Protein AF-A0AAW6U531-F1 (afdb_monomer_lite)

pLDDT: mean 87.61, std 14.04, range [54.81, 98.31]

Radius of gyration: 17.11 Å; chains: 1; bounding box: 40×16×46 Å

Sequence (78 aa):
MLVLTRIMYVLGGLLFLGSVVAHLGVRVWLRPRAPDLDDVYHEFEDEHPEYARYCRWLKVTMATATLGILMTFVAIAL

Secondary structure (DSSP, 8-state):
-HHHHHHHHHHHHHHHHHHHHHHHHHHHHS----THHHHS-GGGGGGSHHHHHHHHHHHHHHHHHHHHHHHHHHHHH-

Structure (mmCIF, N/CA/C/O backbone):
data_AF-A0AAW6U531-F1
#
_entry.id   AF-A0AAW6U531-F1
#
loop_
_atom_site.group_PDB
_atom_site.id
_atom_site.type_symbol
_atom_site.label_atom_id
_atom_site.label_alt_id
_atom_site.label_comp_id
_atom_site.label_asym_id
_atom_site.label_entity_id
_atom_site.label_seq_id
_atom_site.pdbx_PDB_ins_code
_atom_site.Cartn_x
_atom_site.Cartn_y
_atom_site.Cartn_z
_atom_site.occupancy
_atom_site.B_iso_or_equiv
_atom_site.auth_seq_id
_atom_site.auth_comp_id
_atom_site.auth_asym_id
_atom_site.auth_atom_id
_atom_site.pdbx_PDB_model_num
ATOM 1 N N . MET A 1 1 ? -14.351 8.546 21.420 1.00 68.38 1 MET A N 1
ATOM 2 C CA . MET A 1 1 ? -13.307 7.550 21.086 1.00 68.38 1 MET A CA 1
ATOM 3 C C . MET A 1 1 ? -13.815 6.476 20.130 1.00 68.38 1 MET A C 1
ATOM 5 O O . MET A 1 1 ? -13.277 6.403 19.038 1.00 68.38 1 MET A O 1
ATOM 9 N N . LEU A 1 2 ? -14.897 5.749 20.447 1.00 85.31 2 LEU A N 1
ATOM 10 C CA . LEU A 1 2 ? -15.421 4.642 19.616 1.00 85.31 2 LEU A CA 1
ATOM 11 C C . LEU A 1 2 ? -15.693 4.964 18.132 1.00 85.31 2 LEU A C 1
ATOM 13 O O . LEU A 1 2 ? -15.498 4.111 17.275 1.00 85.31 2 LEU A O 1
ATOM 17 N N . VAL A 1 3 ? -16.169 6.170 17.805 1.00 94.19 3 VAL A N 1
ATOM 18 C CA . VAL A 1 3 ? -16.452 6.539 16.404 1.00 94.19 3 VAL A CA 1
ATOM 19 C C . VAL A 1 3 ? -15.159 6.727 15.606 1.00 94.19 3 VAL A C 1
ATOM 21 O O . VAL A 1 3 ? -15.052 6.218 14.496 1.00 94.19 3 VAL A O 1
ATOM 24 N N . LEU A 1 4 ? -14.160 7.400 16.186 1.00 94.94 4 LEU A N 1
ATOM 25 C CA . LEU A 1 4 ? -12.866 7.630 15.541 1.00 94.94 4 LEU A CA 1
ATOM 26 C C . LEU A 1 4 ? -12.133 6.309 15.285 1.00 94.94 4 LEU A C 1
ATOM 28 O O . LEU A 1 4 ? -11.678 6.087 14.168 1.00 94.94 4 LEU A O 1
ATOM 32 N N . THR A 1 5 ? -12.075 5.413 16.275 1.00 95.81 5 THR A N 1
ATOM 33 C CA . THR A 1 5 ? -11.405 4.113 16.116 1.00 95.81 5 THR A CA 1
ATOM 34 C C . THR A 1 5 ? -12.106 3.248 15.069 1.00 95.81 5 THR A C 1
ATOM 36 O O . THR A 1 5 ? -11.443 2.671 14.214 1.00 95.81 5 THR A O 1
ATOM 39 N N . ARG A 1 6 ? -13.446 3.251 15.014 1.00 97.00 6 ARG A N 1
ATOM 40 C CA . ARG A 1 6 ? -14.198 2.587 13.930 1.00 97.00 6 ARG A CA 1
ATOM 41 C C . ARG A 1 6 ? -13.873 3.156 12.550 1.00 97.00 6 ARG A C 1
ATOM 43 O O . ARG A 1 6 ? -13.652 2.384 11.621 1.00 97.00 6 ARG A O 1
ATOM 50 N N . ILE A 1 7 ? -13.824 4.482 12.409 1.00 97.00 7 ILE A N 1
ATOM 51 C CA . ILE A 1 7 ? -13.466 5.132 11.139 1.00 97.00 7 ILE A CA 1
ATOM 52 C C . ILE A 1 7 ? -12.041 4.746 10.731 1.00 97.00 7 ILE A C 1
ATOM 54 O O . ILE A 1 7 ? -11.822 4.345 9.592 1.00 97.00 7 ILE A O 1
ATOM 58 N N . MET A 1 8 ? -11.085 4.815 11.659 1.00 96.56 8 MET A N 1
ATOM 59 C CA . MET A 1 8 ? -9.695 4.434 11.405 1.00 96.56 8 MET A CA 1
ATOM 60 C C . MET A 1 8 ? -9.563 2.965 11.005 1.00 96.56 8 MET A C 1
ATOM 62 O O . MET A 1 8 ? -8.810 2.657 10.087 1.00 96.56 8 MET A O 1
ATOM 66 N N . TYR A 1 9 ? -10.319 2.073 11.645 1.00 97.44 9 TYR A N 1
ATOM 67 C CA . TYR A 1 9 ? -10.315 0.651 11.323 1.00 97.44 9 TYR A CA 1
ATOM 68 C C . TYR A 1 9 ? -10.849 0.386 9.910 1.00 97.44 9 TYR A C 1
ATOM 70 O O . TYR A 1 9 ? -10.198 -0.295 9.119 1.00 97.44 9 TYR A O 1
ATOM 78 N N . VAL A 1 10 ? -11.999 0.974 9.561 1.00 98.00 10 VAL A N 1
ATOM 79 C CA . VAL A 1 10 ? -12.609 0.804 8.233 1.00 98.00 10 VAL A CA 1
ATOM 80 C C . VAL A 1 10 ? -11.728 1.412 7.141 1.00 98.00 10 VAL A C 1
ATOM 82 O O . VAL A 1 10 ? -11.435 0.745 6.150 1.00 98.00 10 VAL A O 1
ATOM 85 N N . LEU A 1 11 ? -11.266 2.652 7.320 1.00 97.94 11 LEU A N 1
ATOM 86 C CA . LEU A 1 11 ? -10.420 3.324 6.332 1.00 97.94 11 LEU A CA 1
ATOM 87 C C . LEU A 1 11 ? -9.047 2.663 6.209 1.00 97.94 11 LEU A C 1
ATOM 89 O O . LEU A 1 11 ? -8.572 2.473 5.094 1.00 97.94 11 LEU A O 1
ATOM 93 N N . GLY A 1 12 ? -8.429 2.275 7.326 1.00 97.88 12 GLY A N 1
ATOM 94 C CA . GLY A 1 12 ? -7.146 1.577 7.329 1.00 97.88 12 GLY A CA 1
ATOM 95 C C . GLY A 1 12 ? -7.231 0.224 6.625 1.00 97.88 12 GLY A C 1
ATOM 96 O O . GLY A 1 12 ? -6.379 -0.091 5.796 1.00 97.88 12 GLY A O 1
ATOM 97 N N . GLY A 1 13 ? -8.300 -0.537 6.884 1.00 97.62 13 GLY A N 1
ATOM 98 C CA . GLY A 1 13 ? -8.553 -1.816 6.224 1.00 97.62 13 GLY A CA 1
ATOM 99 C C . GLY A 1 13 ? -8.771 -1.663 4.718 1.00 97.62 13 GLY A C 1
ATOM 100 O O . GLY A 1 13 ? -8.145 -2.373 3.933 1.00 97.62 13 GLY A O 1
ATOM 101 N N . LEU A 1 14 ? -9.596 -0.697 4.298 1.00 98.25 14 LEU A N 1
ATOM 102 C CA . LEU A 1 14 ? -9.815 -0.401 2.877 1.00 98.25 14 LEU A CA 1
ATOM 103 C C . LEU A 1 14 ? -8.533 0.068 2.183 1.00 98.25 14 LEU A C 1
ATOM 105 O O . LEU A 1 14 ? -8.244 -0.380 1.075 1.00 98.25 14 LEU A O 1
ATOM 109 N N . LEU A 1 15 ? -7.750 0.929 2.836 1.00 97.75 15 LEU A N 1
ATOM 110 C CA . LEU A 1 15 ? -6.479 1.415 2.306 1.00 97.75 15 LEU A CA 1
ATOM 111 C C . LEU A 1 15 ? -5.476 0.272 2.141 1.00 97.75 15 LEU A C 1
ATOM 113 O O . LEU A 1 15 ? -4.826 0.176 1.102 1.00 97.75 15 LEU A O 1
ATOM 117 N N . PHE A 1 16 ? -5.380 -0.618 3.130 1.00 98.12 16 PHE A N 1
ATOM 118 C CA . PHE A 1 16 ? -4.514 -1.787 3.059 1.00 98.12 16 PHE A CA 1
ATOM 119 C C . PHE A 1 16 ? -4.928 -2.726 1.921 1.00 98.12 16 PHE A C 1
ATOM 121 O O . PHE A 1 16 ? -4.105 -3.044 1.065 1.00 98.12 16 PHE A O 1
ATOM 128 N N . LEU A 1 17 ? -6.203 -3.124 1.862 1.00 98.25 17 LEU A N 1
ATOM 129 C CA . LEU A 1 17 ? -6.706 -4.033 0.827 1.00 98.25 17 LEU A CA 1
ATOM 130 C C . LEU A 1 17 ? -6.561 -3.436 -0.575 1.00 98.25 17 LEU A C 1
ATOM 132 O O . LEU A 1 17 ? -6.044 -4.094 -1.479 1.00 98.25 17 LEU A O 1
ATOM 136 N N . GLY A 1 18 ? -6.969 -2.176 -0.747 1.00 98.12 18 GLY A N 1
ATOM 137 C CA . GLY A 1 18 ? -6.823 -1.456 -2.009 1.00 98.12 18 GLY A CA 1
ATOM 138 C C . GLY A 1 18 ? -5.362 -1.352 -2.436 1.00 98.12 18 GLY A C 1
ATOM 139 O O . GLY A 1 18 ? -5.043 -1.557 -3.606 1.00 98.12 18 GLY A O 1
ATOM 140 N N . SER A 1 19 ? -4.461 -1.120 -1.481 1.00 97.25 19 SER A N 1
ATOM 141 C CA . SER A 1 19 ? -3.033 -1.063 -1.754 1.00 97.25 19 SER A CA 1
ATOM 142 C C . SER A 1 19 ? -2.435 -2.421 -2.131 1.00 97.25 19 SER A C 1
ATOM 144 O O . SER A 1 19 ? -1.654 -2.488 -3.076 1.00 97.25 19 SER A O 1
ATOM 146 N N . VAL A 1 20 ? -2.833 -3.519 -1.481 1.00 97.81 20 VAL A N 1
ATOM 147 C CA . VAL A 1 20 ? -2.387 -4.873 -1.858 1.00 97.81 20 VAL A CA 1
ATOM 148 C C . VAL A 1 20 ? -2.819 -5.207 -3.284 1.00 97.81 20 VAL A C 1
ATOM 150 O O . VAL A 1 20 ? -1.997 -5.651 -4.087 1.00 97.81 20 VAL A O 1
ATOM 153 N N . VAL A 1 21 ? -4.083 -4.944 -3.630 1.00 98.00 21 VAL A N 1
ATOM 154 C CA . VAL A 1 21 ? -4.595 -5.156 -4.993 1.00 98.00 21 VAL A CA 1
ATOM 155 C C . VAL A 1 21 ? -3.824 -4.298 -5.996 1.00 98.00 21 VAL A C 1
ATOM 157 O O . VAL A 1 21 ? -3.383 -4.807 -7.026 1.00 98.00 21 VAL A O 1
ATOM 160 N N . ALA A 1 22 ? -3.593 -3.021 -5.682 1.00 96.75 22 ALA A N 1
ATOM 161 C CA . ALA A 1 22 ? -2.797 -2.139 -6.525 1.00 96.75 22 ALA A CA 1
ATOM 162 C C . ALA A 1 22 ? -1.345 -2.624 -6.658 1.00 96.75 22 ALA A C 1
ATOM 164 O O . ALA A 1 22 ? -0.808 -2.617 -7.759 1.00 96.75 22 ALA A O 1
ATOM 165 N N . HIS A 1 23 ? -0.713 -3.097 -5.581 1.00 96.94 23 HIS A N 1
ATOM 166 C CA . HIS A 1 23 ? 0.660 -3.603 -5.594 1.00 96.94 23 HIS A CA 1
ATOM 167 C C . HIS A 1 23 ? 0.798 -4.822 -6.512 1.00 96.94 23 HIS A C 1
ATOM 169 O O . HIS A 1 23 ? 1.735 -4.906 -7.309 1.00 96.94 23 HIS A O 1
ATOM 175 N N . LEU A 1 24 ? -0.166 -5.746 -6.446 1.00 96.44 24 LEU A N 1
ATOM 176 C CA . LEU A 1 24 ? -0.245 -6.880 -7.364 1.00 96.44 24 LEU A CA 1
ATOM 177 C C . LEU A 1 24 ? -0.484 -6.410 -8.804 1.00 96.44 24 LEU A C 1
ATOM 179 O O . LEU A 1 24 ? 0.208 -6.865 -9.711 1.00 96.44 24 LEU A O 1
ATOM 183 N N . GLY A 1 25 ? -1.391 -5.454 -9.014 1.00 95.19 25 GLY A N 1
ATOM 184 C CA . GLY A 1 25 ? -1.635 -4.846 -10.324 1.00 95.19 25 GLY A CA 1
ATOM 185 C C . GLY A 1 25 ? -0.372 -4.229 -10.930 1.00 95.19 25 GLY A C 1
ATOM 186 O O . GLY A 1 25 ? -0.045 -4.502 -12.083 1.00 95.19 25 GLY A O 1
ATOM 187 N N . VAL A 1 26 ? 0.403 -3.481 -10.139 1.00 94.31 26 VAL A N 1
ATOM 188 C CA . VAL A 1 26 ? 1.696 -2.915 -10.553 1.00 94.31 26 VAL A CA 1
ATOM 189 C C . VAL A 1 26 ? 2.660 -4.036 -10.953 1.00 94.31 26 VAL A C 1
ATOM 191 O O . VAL A 1 26 ? 3.242 -3.975 -12.032 1.00 94.31 26 VAL A O 1
ATOM 194 N N . ARG A 1 27 ? 2.783 -5.101 -10.148 1.00 91.94 27 ARG A N 1
ATOM 195 C CA . ARG A 1 27 ? 3.656 -6.251 -10.455 1.00 91.94 27 ARG A CA 1
ATOM 196 C C . ARG A 1 27 ? 3.271 -7.010 -11.722 1.00 91.94 27 ARG A C 1
ATOM 198 O O . ARG A 1 27 ? 4.153 -7.545 -12.385 1.00 91.94 27 ARG A O 1
ATOM 205 N N . VAL A 1 28 ? 1.985 -7.106 -12.047 1.00 92.25 28 VAL A N 1
ATOM 206 C CA . VAL A 1 28 ? 1.530 -7.890 -13.207 1.00 92.25 28 VAL A CA 1
ATOM 207 C C . VAL A 1 28 ? 1.503 -7.043 -14.480 1.00 92.25 28 VAL A C 1
ATOM 209 O O . VAL A 1 28 ? 1.886 -7.534 -15.542 1.00 92.25 28 VAL A O 1
ATOM 212 N N . TRP A 1 29 ? 1.059 -5.786 -14.394 1.00 89.19 29 TRP A N 1
ATOM 213 C CA . TRP A 1 29 ? 0.804 -4.941 -15.568 1.00 89.19 29 TRP A CA 1
ATOM 214 C C . TRP A 1 29 ? 1.913 -3.940 -15.864 1.00 89.19 29 TRP A C 1
ATOM 216 O O . TRP A 1 29 ? 2.159 -3.652 -17.030 1.00 89.19 29 TRP A O 1
ATOM 226 N N . LEU A 1 30 ? 2.577 -3.409 -14.836 1.00 85.31 30 LEU A N 1
ATOM 227 C CA . LEU A 1 30 ? 3.621 -2.394 -14.998 1.00 85.31 30 LEU A CA 1
ATOM 228 C C . LEU A 1 30 ? 5.032 -2.976 -14.951 1.00 85.31 30 LEU A C 1
ATOM 230 O O . LEU A 1 30 ? 5.982 -2.208 -15.064 1.00 85.31 30 LEU A O 1
ATOM 234 N N . ARG A 1 31 ? 5.185 -4.298 -14.783 1.00 83.06 31 ARG A N 1
ATOM 235 C CA . ARG A 1 31 ? 6.499 -4.941 -14.852 1.00 83.06 31 ARG A CA 1
ATOM 236 C C . ARG A 1 31 ? 7.093 -4.697 -16.246 1.00 83.06 31 ARG A C 1
ATOM 238 O O . ARG A 1 31 ? 6.514 -5.192 -17.218 1.00 83.06 31 ARG A O 1
ATOM 245 N N . PRO A 1 32 ? 8.217 -3.970 -16.355 1.00 77.06 32 PRO A N 1
ATOM 246 C CA . PRO A 1 32 ? 8.854 -3.746 -17.642 1.00 77.06 32 PRO A CA 1
ATOM 247 C C . PRO A 1 32 ? 9.306 -5.089 -18.224 1.00 77.06 32 PRO A C 1
ATOM 249 O O . PRO A 1 32 ? 9.807 -5.958 -17.509 1.00 77.06 32 PRO A O 1
ATOM 252 N N . ARG A 1 33 ? 9.040 -5.277 -19.518 1.00 71.50 33 ARG A N 1
ATOM 253 C CA . ARG A 1 33 ? 9.375 -6.483 -20.298 1.00 71.50 33 ARG A CA 1
ATOM 254 C C . ARG A 1 33 ? 10.319 -6.159 -21.463 1.00 71.50 33 ARG A C 1
ATOM 256 O O . ARG A 1 33 ? 10.337 -6.898 -22.442 1.00 71.50 33 ARG A O 1
ATOM 263 N N . ALA A 1 34 ? 11.023 -5.028 -21.410 1.00 62.91 34 ALA A N 1
ATOM 264 C CA . ALA A 1 34 ? 11.894 -4.634 -22.508 1.00 62.91 34 ALA A CA 1
ATOM 265 C C . ALA A 1 34 ? 13.080 -5.615 -22.602 1.00 62.91 34 ALA A C 1
ATOM 267 O O . ALA A 1 34 ? 13.724 -5.839 -21.580 1.00 62.91 34 ALA A O 1
ATOM 268 N N . PRO A 1 35 ? 13.372 -6.189 -23.784 1.00 56.88 35 PRO A N 1
ATOM 269 C CA . PRO A 1 35 ? 14.562 -7.021 -23.984 1.00 56.88 35 PRO A CA 1
ATOM 270 C C . PRO A 1 35 ? 15.855 -6.241 -23.695 1.00 56.88 35 PRO A C 1
ATOM 272 O O . PRO A 1 35 ? 16.805 -6.814 -23.182 1.00 56.88 35 PRO A O 1
ATOM 275 N N . ASP A 1 36 ? 15.842 -4.920 -23.891 1.00 55.91 36 ASP A N 1
ATOM 276 C CA . ASP A 1 36 ? 16.968 -4.036 -23.576 1.00 55.91 36 ASP A CA 1
ATOM 277 C C . ASP A 1 36 ? 17.262 -3.938 -22.064 1.00 55.91 36 ASP A C 1
ATOM 279 O O . ASP A 1 36 ? 18.351 -3.519 -21.696 1.00 55.91 36 ASP A O 1
ATOM 283 N N . LEU A 1 37 ? 16.335 -4.323 -21.168 1.00 55.2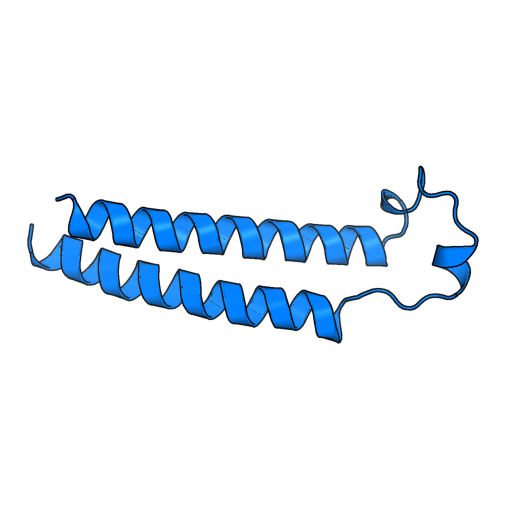2 37 LEU A N 1
ATOM 284 C CA . LEU A 1 37 ? 16.625 -4.377 -19.725 1.00 55.22 37 LEU A CA 1
ATOM 285 C C . LEU A 1 37 ? 17.541 -5.550 -19.358 1.00 55.22 37 LEU A C 1
ATOM 287 O O . LEU A 1 37 ? 18.260 -5.438 -18.373 1.00 55.22 37 LEU A O 1
ATOM 291 N N . ASP A 1 38 ? 17.516 -6.645 -20.124 1.00 54.81 38 ASP A N 1
ATOM 292 C CA . ASP A 1 38 ? 18.406 -7.788 -19.881 1.00 54.81 38 ASP A CA 1
ATOM 293 C C . ASP A 1 38 ? 19.857 -7.466 -20.310 1.00 54.81 38 ASP A C 1
ATOM 295 O O . ASP A 1 38 ? 20.797 -8.059 -19.780 1.00 54.81 38 ASP A O 1
ATOM 299 N N . ASP A 1 39 ? 20.037 -6.497 -21.220 1.00 55.09 39 ASP A N 1
ATOM 300 C CA . ASP A 1 39 ? 21.339 -6.002 -21.700 1.00 55.09 39 ASP A CA 1
ATOM 301 C C . ASP A 1 39 ? 21.831 -4.740 -20.956 1.00 55.09 39 ASP A C 1
ATOM 303 O O . ASP A 1 39 ? 23.008 -4.371 -21.048 1.00 55.09 39 ASP A O 1
ATOM 307 N N . VAL A 1 40 ? 20.957 -4.063 -20.202 1.00 57.28 40 VAL A N 1
ATOM 308 C CA . VAL A 1 40 ? 21.332 -2.949 -19.321 1.00 57.28 40 VAL A CA 1
ATOM 309 C C . VAL A 1 40 ? 21.987 -3.519 -18.065 1.00 57.28 40 VAL A C 1
ATOM 311 O O . VAL A 1 40 ? 21.411 -4.338 -17.354 1.00 57.28 40 VAL A O 1
ATOM 314 N N . TYR A 1 41 ? 23.207 -3.069 -17.758 1.00 60.06 41 TYR A N 1
ATOM 315 C CA . TYR A 1 41 ? 23.849 -3.412 -16.490 1.00 60.06 41 TYR A CA 1
ATOM 316 C C . TYR A 1 41 ? 22.928 -3.033 -15.326 1.00 60.06 41 TYR A C 1
ATOM 318 O O . TYR A 1 41 ? 22.404 -1.922 -15.292 1.00 60.06 41 TYR A O 1
ATOM 326 N N . HIS A 1 42 ? 22.799 -3.929 -14.346 1.00 61.91 42 HIS A N 1
ATOM 327 C CA . HIS A 1 42 ? 21.928 -3.762 -13.175 1.00 61.91 42 HIS A CA 1
ATOM 328 C C . HIS A 1 42 ? 22.098 -2.401 -12.464 1.00 61.91 42 HIS A C 1
ATOM 330 O O . HIS A 1 42 ? 21.152 -1.857 -11.904 1.00 61.91 42 HIS A O 1
ATOM 336 N N . GLU A 1 43 ? 23.299 -1.818 -12.538 1.00 66.62 43 GLU A N 1
ATOM 337 C CA . GLU A 1 43 ? 23.641 -0.496 -11.998 1.00 66.62 43 GLU A CA 1
ATOM 338 C C . GLU A 1 43 ? 22.873 0.675 -12.650 1.00 66.62 43 GLU A C 1
ATOM 340 O O . GLU A 1 43 ? 22.718 1.716 -12.014 1.00 66.62 43 GLU A O 1
ATOM 345 N N . PHE A 1 44 ? 22.353 0.512 -13.872 1.00 67.62 44 PHE A N 1
ATOM 346 C CA . PHE A 1 44 ? 21.633 1.546 -14.631 1.00 67.62 44 PHE A CA 1
ATOM 347 C C . PHE A 1 44 ? 20.151 1.217 -14.877 1.00 67.62 44 PHE A C 1
ATOM 349 O O . PHE A 1 44 ? 19.449 1.993 -15.528 1.00 67.62 44 PHE A O 1
ATOM 356 N N . GLU A 1 45 ? 19.624 0.111 -14.337 1.00 66.06 45 GLU A N 1
ATOM 357 C CA . GLU A 1 45 ? 18.192 -0.228 -14.454 1.00 66.06 45 GLU A CA 1
ATOM 358 C C . GLU A 1 45 ? 17.290 0.900 -13.926 1.00 66.06 45 GLU A C 1
ATOM 360 O O . GLU A 1 45 ? 16.247 1.201 -14.512 1.00 66.06 45 GLU A O 1
ATOM 365 N N . ASP A 1 46 ? 17.715 1.573 -12.854 1.00 65.31 46 ASP A N 1
ATOM 366 C CA . ASP A 1 46 ? 16.995 2.690 -12.236 1.00 65.31 46 ASP A CA 1
ATOM 367 C C . ASP A 1 46 ? 16.960 3.965 -13.102 1.00 65.31 46 ASP A C 1
ATOM 369 O O . ASP A 1 46 ? 16.091 4.816 -12.888 1.00 65.31 46 ASP A O 1
ATOM 373 N N . GLU A 1 47 ? 17.843 4.102 -14.099 1.00 69.12 47 GLU A N 1
ATOM 374 C CA . GLU A 1 47 ? 17.797 5.202 -15.074 1.00 69.12 47 GLU A CA 1
ATOM 375 C C . GLU A 1 47 ? 16.768 4.948 -16.183 1.00 69.12 47 GLU A C 1
ATOM 377 O O . GLU A 1 47 ? 16.285 5.897 -16.810 1.00 69.12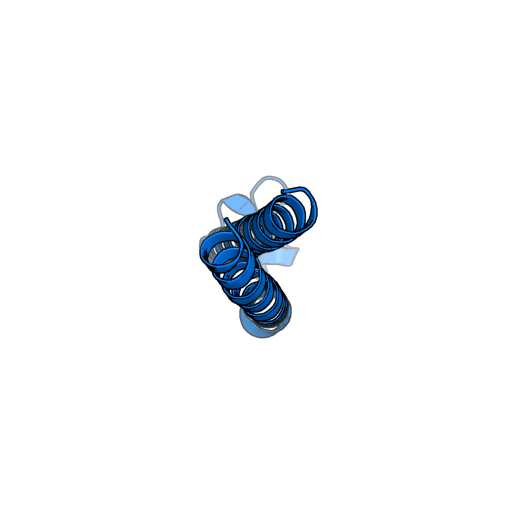 47 GLU A O 1
ATOM 382 N N . HIS A 1 48 ? 16.353 3.691 -16.394 1.00 78.75 48 HIS A N 1
ATOM 383 C CA . HIS A 1 48 ? 15.349 3.375 -17.400 1.00 78.75 48 HIS A CA 1
ATOM 384 C C . HIS A 1 48 ? 13.979 3.924 -16.958 1.00 78.75 48 HIS A C 1
ATOM 386 O O . HIS A 1 48 ? 13.434 3.515 -15.924 1.00 78.75 48 HIS A O 1
ATOM 392 N N . PRO A 1 49 ? 13.350 4.831 -17.730 1.00 80.94 49 PRO A N 1
ATOM 393 C CA . PRO A 1 49 ? 12.197 5.603 -17.262 1.00 80.94 49 PRO A CA 1
ATOM 394 C C . PRO A 1 49 ? 10.991 4.723 -16.901 1.00 80.94 49 PRO A C 1
ATOM 396 O O . PRO A 1 49 ? 10.221 5.041 -15.989 1.00 80.94 49 PRO A O 1
ATOM 399 N N . GLU A 1 50 ? 10.829 3.589 -17.586 1.00 82.19 50 GLU A N 1
ATOM 400 C CA . GLU A 1 50 ? 9.770 2.622 -17.291 1.00 82.19 50 GLU A CA 1
ATOM 401 C C . GLU A 1 50 ? 10.005 1.858 -15.986 1.00 82.19 50 GLU A C 1
ATOM 403 O O . GLU A 1 50 ? 9.059 1.680 -15.213 1.00 82.19 50 GLU A O 1
ATOM 408 N N . TYR A 1 51 ? 11.252 1.467 -15.711 1.00 83.50 51 TYR A N 1
ATOM 409 C CA . TYR A 1 51 ? 11.626 0.776 -14.480 1.00 83.50 51 TYR A CA 1
ATOM 410 C C . TYR A 1 51 ? 11.547 1.723 -13.281 1.00 83.50 51 TYR A C 1
ATOM 412 O O . TYR A 1 51 ? 10.920 1.396 -12.273 1.00 83.50 51 TYR A O 1
ATOM 420 N N . ALA A 1 52 ? 12.021 2.963 -13.431 1.00 86.25 52 ALA A N 1
ATOM 421 C CA . ALA A 1 52 ? 11.867 4.006 -12.421 1.00 86.25 52 ALA A CA 1
ATOM 422 C C . ALA A 1 52 ? 10.388 4.261 -12.071 1.00 86.25 52 ALA A C 1
ATOM 424 O O . ALA A 1 52 ? 10.022 4.382 -10.895 1.00 86.25 52 ALA A O 1
ATOM 425 N N . ARG A 1 53 ? 9.504 4.309 -13.081 1.00 88.31 53 ARG A N 1
ATOM 426 C CA . ARG A 1 53 ? 8.051 4.436 -12.881 1.00 88.31 53 ARG A CA 1
ATOM 427 C C . ARG A 1 53 ? 7.476 3.216 -12.160 1.00 88.31 53 ARG A C 1
ATOM 429 O O . ARG A 1 53 ? 6.695 3.393 -11.225 1.00 88.31 53 A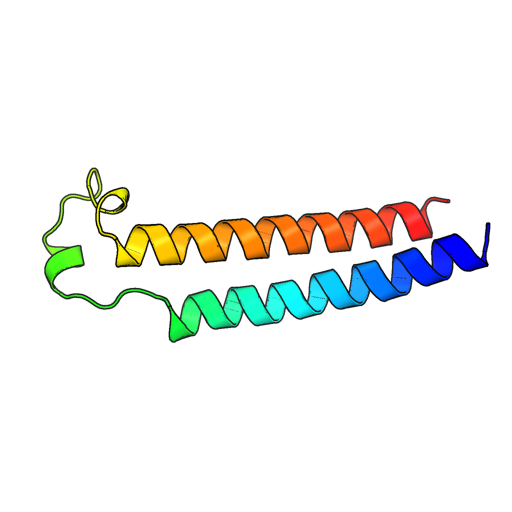RG A O 1
ATOM 436 N N . TYR A 1 54 ? 7.860 2.006 -12.560 1.00 90.88 54 TYR A N 1
ATOM 437 C CA . TYR A 1 54 ? 7.455 0.760 -11.906 1.00 90.88 54 TYR A CA 1
ATOM 438 C C . TYR A 1 54 ? 7.863 0.736 -10.424 1.00 90.88 54 TYR A C 1
ATOM 440 O O . TYR A 1 54 ? 7.007 0.587 -9.548 1.00 90.88 54 TYR A O 1
ATOM 448 N N . CYS A 1 55 ? 9.136 1.005 -10.128 1.00 90.25 55 CYS A N 1
ATOM 449 C CA . CYS A 1 55 ? 9.671 1.103 -8.772 1.00 90.25 55 CYS A CA 1
ATOM 450 C C . CYS A 1 55 ? 8.958 2.173 -7.940 1.00 90.25 55 CYS A C 1
ATOM 452 O O . CYS A 1 55 ? 8.645 1.944 -6.770 1.00 90.25 55 CYS A O 1
ATOM 454 N N . ARG A 1 56 ? 8.640 3.333 -8.528 1.00 93.31 56 ARG A N 1
ATOM 455 C CA . ARG A 1 56 ? 7.874 4.384 -7.844 1.00 93.31 56 ARG A CA 1
ATOM 456 C C . ARG A 1 56 ? 6.492 3.886 -7.423 1.00 93.31 56 ARG A C 1
ATOM 458 O O . ARG A 1 56 ? 6.115 4.074 -6.269 1.00 93.31 56 ARG A O 1
ATOM 465 N N . TRP A 1 57 ? 5.761 3.216 -8.311 1.00 94.88 57 TRP A N 1
ATOM 466 C CA . TRP A 1 57 ? 4.441 2.667 -7.986 1.00 94.88 57 TRP A CA 1
ATOM 467 C C . TRP A 1 57 ? 4.503 1.535 -6.958 1.00 94.88 57 TRP A C 1
ATOM 469 O O . TRP A 1 57 ? 3.660 1.483 -6.059 1.00 94.88 57 TRP A O 1
ATOM 479 N N . LEU A 1 58 ? 5.521 0.673 -7.019 1.00 95.06 58 LEU A N 1
ATOM 480 C CA . LEU A 1 58 ? 5.754 -0.342 -5.989 1.00 95.06 58 LEU A CA 1
ATOM 481 C C . LEU A 1 58 ? 6.008 0.287 -4.614 1.00 95.06 58 LEU A C 1
ATOM 483 O O . LEU A 1 58 ? 5.430 -0.157 -3.625 1.00 95.06 58 LEU A O 1
ATOM 487 N N . LYS A 1 59 ? 6.834 1.340 -4.547 1.00 96.62 59 LYS A N 1
ATOM 488 C CA . LYS A 1 59 ? 7.128 2.063 -3.300 1.00 96.62 59 LYS A CA 1
ATOM 489 C C . LYS A 1 59 ? 5.878 2.743 -2.737 1.00 96.62 59 LYS A C 1
ATOM 491 O O . LYS A 1 59 ? 5.613 2.624 -1.546 1.00 96.62 59 LYS A O 1
ATOM 496 N N . VAL A 1 60 ? 5.087 3.408 -3.583 1.00 97.25 60 VAL A N 1
ATOM 497 C CA . VAL A 1 60 ? 3.840 4.083 -3.172 1.00 97.25 60 VAL A CA 1
ATOM 498 C C . VAL A 1 60 ? 2.807 3.085 -2.652 1.00 97.25 60 VAL A C 1
ATOM 500 O O . VAL A 1 60 ? 2.227 3.295 -1.586 1.00 97.25 60 VAL A O 1
ATOM 503 N N . THR A 1 61 ? 2.585 1.984 -3.370 1.00 97.44 61 THR A N 1
ATOM 504 C CA . THR A 1 61 ? 1.666 0.934 -2.908 1.00 97.44 61 THR A CA 1
ATOM 505 C C . THR A 1 61 ? 2.173 0.337 -1.593 1.00 97.44 61 THR A C 1
ATOM 507 O O . THR A 1 61 ? 1.460 0.354 -0.598 1.00 97.44 61 THR A O 1
ATOM 510 N N . MET A 1 62 ? 3.451 -0.019 -1.477 1.00 97.50 62 MET A N 1
ATOM 511 C CA . MET A 1 62 ? 3.974 -0.533 -0.207 1.00 97.50 62 MET A CA 1
ATOM 512 C C . MET A 1 62 ? 3.815 0.460 0.962 1.00 97.50 62 MET A C 1
ATOM 514 O O . MET A 1 62 ? 3.355 0.083 2.037 1.00 97.50 62 MET A O 1
ATOM 518 N N . ALA A 1 63 ? 4.125 1.743 0.756 1.00 98.19 63 ALA A N 1
ATOM 519 C CA . ALA A 1 63 ? 3.976 2.772 1.785 1.00 98.19 63 ALA A CA 1
ATOM 520 C C . ALA A 1 63 ? 2.514 2.952 2.229 1.00 98.19 63 ALA A C 1
ATOM 522 O O . ALA A 1 63 ? 2.232 3.040 3.424 1.00 98.19 63 ALA A O 1
ATOM 523 N N . THR A 1 64 ? 1.576 2.966 1.280 1.00 97.81 64 THR A N 1
ATOM 524 C CA . THR A 1 64 ? 0.138 3.071 1.580 1.00 97.81 64 THR A CA 1
ATOM 525 C C . THR A 1 64 ? -0.403 1.823 2.273 1.00 97.81 64 THR A C 1
ATOM 527 O O . THR A 1 64 ? -1.224 1.956 3.178 1.00 97.81 64 THR A O 1
ATOM 530 N N . ALA A 1 65 ? 0.092 0.628 1.932 1.00 98.19 65 ALA A N 1
ATOM 531 C CA . ALA A 1 65 ? -0.250 -0.603 2.642 1.00 98.19 65 ALA A CA 1
ATOM 532 C C . ALA A 1 65 ? 0.207 -0.531 4.106 1.00 98.19 65 ALA A C 1
ATOM 534 O O . ALA A 1 65 ? -0.595 -0.763 5.010 1.00 98.19 65 ALA A O 1
ATOM 535 N N . THR A 1 66 ? 1.458 -0.126 4.348 1.00 98.31 66 THR A N 1
ATOM 536 C CA . THR A 1 66 ? 1.998 0.074 5.701 1.00 98.31 66 THR A CA 1
ATOM 537 C C . THR A 1 66 ? 1.182 1.096 6.491 1.00 98.31 66 THR A C 1
ATOM 539 O O . THR A 1 66 ? 0.869 0.858 7.656 1.00 98.31 66 THR A O 1
ATOM 542 N N . LEU A 1 67 ? 0.784 2.208 5.863 1.00 98.12 67 LEU A N 1
ATOM 543 C CA . LEU A 1 67 ? -0.058 3.224 6.499 1.00 98.12 67 LEU A CA 1
ATOM 544 C C . LEU A 1 67 ? -1.437 2.660 6.865 1.00 98.12 67 LEU A C 1
ATOM 546 O O . LEU A 1 67 ? -1.912 2.885 7.978 1.00 98.12 67 LEU A O 1
ATOM 550 N N . GLY A 1 68 ? -2.051 1.885 5.967 1.00 98.19 68 GLY A N 1
ATOM 551 C CA . GLY A 1 68 ? -3.321 1.206 6.221 1.00 98.19 68 GLY A CA 1
ATOM 552 C C . GLY A 1 68 ? -3.243 0.270 7.426 1.00 98.19 68 GLY A C 1
ATOM 553 O O . GLY A 1 68 ? -4.060 0.383 8.341 1.00 98.19 68 GLY A O 1
ATOM 554 N N . ILE A 1 69 ? -2.211 -0.580 7.492 1.00 98.12 69 ILE A N 1
ATOM 555 C CA . ILE A 1 69 ? -1.984 -1.461 8.648 1.00 98.12 69 ILE A CA 1
ATOM 556 C C . ILE A 1 69 ? -1.785 -0.636 9.920 1.00 98.12 69 ILE A C 1
ATOM 558 O O . ILE A 1 69 ? -2.435 -0.916 10.926 1.00 98.12 69 ILE A O 1
ATOM 562 N N . LEU A 1 70 ? -0.946 0.404 9.884 1.00 98.12 70 LEU A N 1
ATOM 563 C CA . LEU A 1 70 ? -0.684 1.244 11.052 1.00 98.12 70 LEU A CA 1
ATOM 564 C C . LEU A 1 70 ? -1.971 1.904 11.573 1.00 98.12 70 LEU A C 1
ATOM 566 O O . LEU A 1 70 ? -2.208 1.904 12.778 1.00 98.12 70 LEU A O 1
ATOM 570 N N . MET A 1 71 ? -2.843 2.390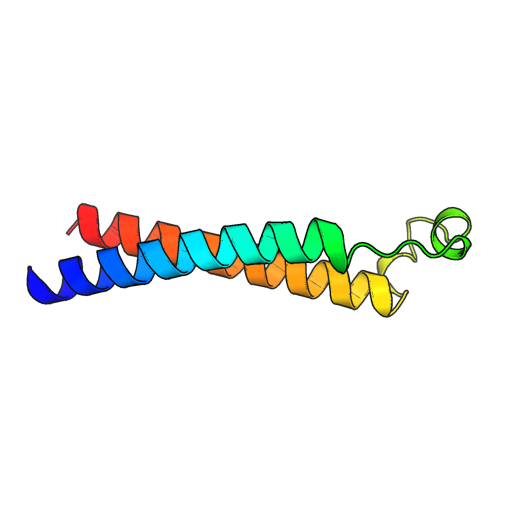 10.682 1.00 97.44 71 MET A N 1
AT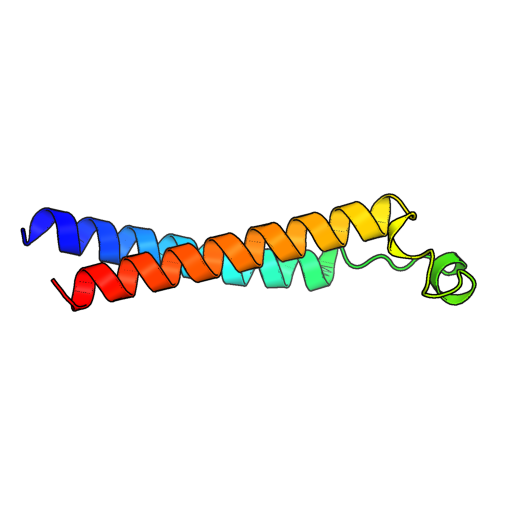OM 571 C CA . MET A 1 71 ? -4.160 2.911 11.067 1.00 97.44 71 MET A CA 1
ATOM 572 C C . MET A 1 71 ? -5.027 1.846 11.742 1.00 97.44 71 MET A C 1
ATOM 574 O O . MET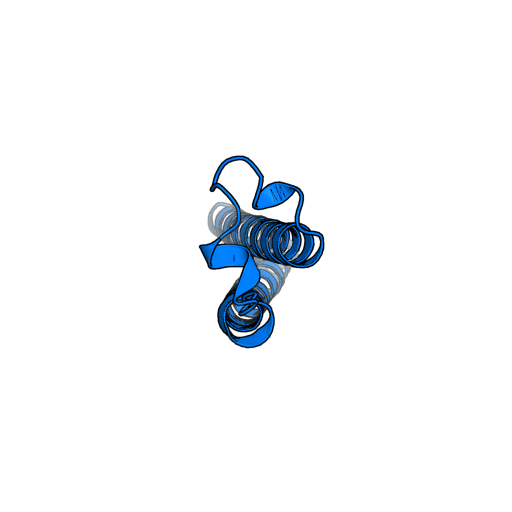 A 1 71 ? -5.621 2.130 12.782 1.00 97.44 71 MET A O 1
ATOM 578 N N . THR A 1 72 ? -5.092 0.627 11.189 1.00 97.56 72 THR A N 1
ATOM 579 C CA . THR A 1 72 ? -5.867 -0.463 11.811 1.00 97.56 72 THR A CA 1
ATOM 580 C C . THR A 1 72 ? -5.307 -0.871 13.170 1.00 97.56 72 THR A C 1
ATOM 582 O O . THR A 1 72 ? -6.076 -1.099 14.098 1.00 97.56 72 THR A O 1
ATOM 585 N N . PHE A 1 73 ? -3.980 -0.898 13.318 1.00 97.69 73 PHE A N 1
ATOM 586 C CA . PHE A 1 73 ? -3.314 -1.202 14.578 1.00 97.69 73 PHE A CA 1
ATOM 587 C C . PHE A 1 73 ? -3.641 -0.159 15.648 1.00 97.69 73 PHE A C 1
ATOM 589 O O . PHE A 1 73 ? -4.086 -0.517 16.734 1.00 97.69 73 PHE A O 1
ATOM 596 N N . VAL A 1 74 ? -3.498 1.132 15.326 1.00 96.94 74 VAL A N 1
ATOM 597 C CA . VAL A 1 74 ? -3.834 2.227 16.252 1.00 96.94 74 VAL A CA 1
ATOM 598 C C . VAL A 1 74 ? -5.313 2.186 16.640 1.00 96.94 74 VAL A C 1
ATOM 600 O O . VAL A 1 74 ? -5.643 2.407 17.798 1.00 96.94 74 VAL A O 1
ATOM 603 N N . ALA A 1 75 ? -6.202 1.858 15.701 1.00 96.25 75 ALA A N 1
ATOM 604 C CA . ALA A 1 75 ? -7.628 1.723 15.977 1.00 96.25 75 ALA A CA 1
ATOM 605 C C . ALA A 1 75 ? -7.972 0.579 16.946 1.00 96.25 75 ALA A C 1
ATOM 607 O O . ALA A 1 75 ? -8.975 0.676 17.643 1.00 96.25 75 ALA A O 1
ATOM 608 N N . ILE A 1 76 ? -7.184 -0.501 16.951 1.00 95.81 76 ILE A N 1
ATOM 609 C CA . ILE A 1 76 ? -7.350 -1.634 17.874 1.00 95.81 76 ILE A CA 1
ATOM 610 C C . ILE A 1 76 ? -6.706 -1.334 19.235 1.00 95.81 76 ILE A C 1
ATOM 612 O O . ILE A 1 76 ? -7.208 -1.778 20.263 1.00 95.81 76 ILE A O 1
ATOM 616 N N . ALA A 1 77 ? -5.578 -0.622 19.240 1.00 95.62 77 ALA A N 1
ATOM 617 C CA . ALA A 1 77 ? -4.806 -0.342 20.446 1.00 95.62 77 ALA A CA 1
ATOM 618 C C . ALA A 1 77 ? -5.416 0.753 21.346 1.00 95.62 77 ALA A C 1
ATOM 620 O O . ALA A 1 77 ? -5.064 0.817 22.524 1.00 95.62 77 ALA A O 1
ATOM 621 N N . LEU A 1 78 ? -6.282 1.614 20.795 1.00 91.56 78 LEU A N 1
ATOM 622 C CA . LEU A 1 78 ? -6.963 2.727 21.480 1.00 91.56 78 LEU A CA 1
ATOM 623 C C . LEU A 1 78 ? -8.430 2.415 21.797 1.00 91.56 78 LEU A C 1
ATOM 625 O O . LEU A 1 78 ? -8.904 2.910 22.846 1.00 91.56 78 LEU A O 1
#

Foldseek 3Di:
DLVQLVVLQVQLVCQLVVLVVQLVVLVPPLPDPDPVLVVDDPVCLCVPVSSVVSVVSNVVSVVSNVVSVVSNVVSVVD

Organism: NCBI:txid3044600